Protein AF-A0A8T5APK6-F1 (afdb_monomer_lite)

Secondary structure (DSSP, 8-state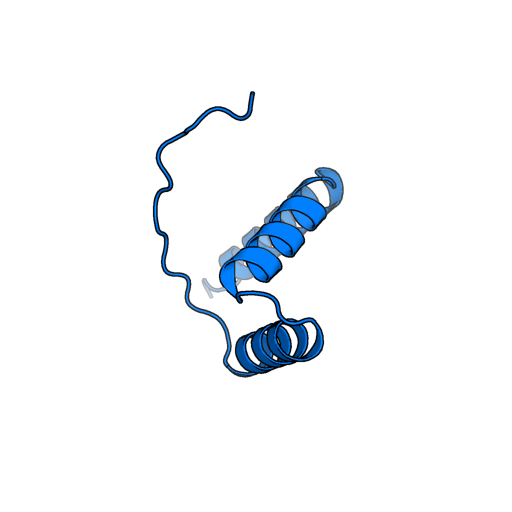):
---------------HHHHHHHHHHHHHTT--HHHHHHHHHHHHHT-HHHHHHHHHHHHHHHHTT--

Foldseek 3Di:
DPPPPDDDDDDDDDDPVVVVVLVVVCVVVVHDSVVSVVVVVVVCVVPVVNVVVVVVVVVVVVVVPPD

pLDDT: mean 85.78, std 16.91, range [35.16, 96.88]

Structure (mmCIF, N/CA/C/O backbone):
data_AF-A0A8T5APK6-F1
#
_entry.id   AF-A0A8T5APK6-F1
#
loop_
_atom_site.group_PDB
_atom_site.id
_atom_site.type_symbol
_atom_site.label_atom_id
_atom_site.label_alt_id
_atom_site.label_comp_id
_atom_site.label_asym_id
_atom_site.label_entity_id
_atom_site.label_seq_id
_atom_site.pdbx_PDB_ins_code
_atom_site.Cartn_x
_atom_site.Cartn_y
_atom_site.Cartn_z
_atom_site.occupancy
_atom_site.B_iso_or_equiv
_atom_site.auth_seq_id
_atom_site.auth_comp_id
_atom_site.auth_asym_i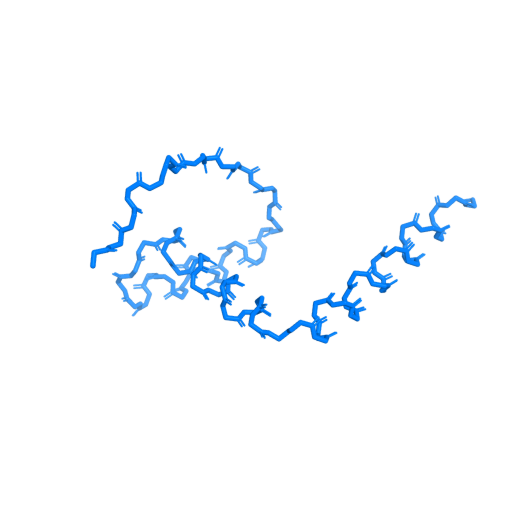d
_atom_site.auth_atom_id
_atom_site.pdbx_PDB_model_num
ATOM 1 N N . MET A 1 1 ? -21.150 -1.246 -16.424 1.00 35.16 1 MET A N 1
ATOM 2 C CA . MET A 1 1 ? -20.865 0.136 -16.872 1.00 35.16 1 MET A CA 1
ATOM 3 C C . MET A 1 1 ? -20.135 0.854 -15.749 1.00 35.16 1 MET A C 1
ATOM 5 O O . MET A 1 1 ? -20.779 1.244 -14.788 1.00 35.16 1 MET A O 1
ATOM 9 N N . LEU A 1 2 ? -18.804 0.960 -15.800 1.00 47.72 2 LEU A N 1
ATOM 10 C CA . LEU A 1 2 ? -18.075 1.779 -14.828 1.00 47.72 2 LEU A CA 1
ATOM 11 C C . LEU A 1 2 ? -18.214 3.241 -15.247 1.00 47.72 2 LEU A C 1
ATOM 13 O O . LEU A 1 2 ? -17.888 3.598 -16.381 1.00 47.72 2 LEU A O 1
ATOM 17 N N . ALA A 1 3 ? -18.759 4.056 -14.347 1.00 47.16 3 ALA A N 1
ATOM 18 C CA . ALA A 1 3 ? -18.863 5.493 -14.516 1.00 47.16 3 ALA A CA 1
ATOM 19 C C . ALA A 1 3 ? -17.490 6.056 -14.909 1.00 47.16 3 ALA A C 1
ATOM 21 O O . ALA A 1 3 ? -16.508 5.899 -14.185 1.00 47.16 3 ALA A O 1
ATOM 22 N N . ARG A 1 4 ? -17.427 6.718 -16.068 1.00 54.31 4 ARG A N 1
ATOM 23 C CA . ARG A 1 4 ? -16.299 7.560 -16.480 1.00 54.31 4 ARG A CA 1
ATOM 24 C C . ARG A 1 4 ? -16.286 8.814 -15.597 1.00 54.31 4 ARG A C 1
ATOM 26 O O . ARG A 1 4 ? -16.650 9.898 -16.037 1.00 54.31 4 ARG A O 1
ATOM 33 N N . GLY A 1 5 ? -15.947 8.647 -14.323 1.00 51.25 5 GLY A N 1
ATOM 34 C CA . GLY A 1 5 ? -15.721 9.743 -13.390 1.00 51.25 5 GLY A CA 1
ATOM 35 C C . GLY A 1 5 ? -14.356 10.370 -13.657 1.00 51.25 5 GLY A C 1
ATOM 36 O O . GLY A 1 5 ? -13.366 9.660 -13.802 1.00 51.25 5 GLY A O 1
ATOM 37 N N . CYS A 1 6 ? -14.314 11.697 -13.753 1.00 60.62 6 CYS A N 1
ATOM 38 C CA . CYS A 1 6 ? -13.113 12.516 -13.912 1.00 60.62 6 CYS A CA 1
ATOM 39 C C . CYS A 1 6 ? -11.951 12.018 -13.026 1.00 60.62 6 CYS A C 1
ATOM 41 O O . CYS A 1 6 ? -11.985 12.173 -11.805 1.00 60.62 6 CYS A O 1
ATOM 43 N N . CYS A 1 7 ? -10.915 11.427 -13.629 1.00 68.19 7 CYS A N 1
ATOM 44 C CA . CYS A 1 7 ? -9.709 11.047 -12.900 1.00 68.19 7 CYS A CA 1
ATOM 45 C C . C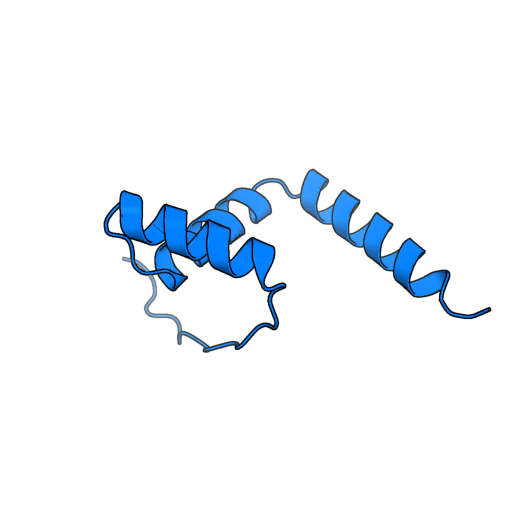YS A 1 7 ? -8.959 12.322 -12.492 1.00 68.19 7 CYS A C 1
ATOM 47 O O . CYS A 1 7 ? -8.324 12.971 -13.327 1.00 68.19 7 CYS A O 1
ATOM 49 N N . ARG A 1 8 ? -9.020 12.691 -11.209 1.00 82.12 8 ARG A N 1
ATOM 50 C CA . ARG A 1 8 ? -8.156 13.738 -10.654 1.00 82.12 8 ARG A CA 1
ATOM 51 C C . ARG A 1 8 ? -6.778 13.139 -10.399 1.00 82.12 8 ARG A C 1
ATOM 53 O O . ARG A 1 8 ? -6.657 12.118 -9.729 1.00 82.12 8 ARG A O 1
ATOM 60 N N . ARG A 1 9 ? -5.743 13.754 -10.974 1.00 84.12 9 ARG A N 1
ATOM 61 C CA . ARG A 1 9 ? -4.352 13.375 -10.713 1.00 84.12 9 ARG A CA 1
ATOM 62 C C . ARG A 1 9 ? -3.899 14.059 -9.428 1.00 84.12 9 ARG A C 1
ATOM 64 O O . ARG A 1 9 ? -3.900 15.284 -9.367 1.00 84.12 9 ARG A O 1
ATOM 71 N N . THR A 1 10 ? -3.493 13.261 -8.450 1.00 88.00 10 THR A N 1
ATOM 72 C CA . THR A 1 10 ? -2.870 13.730 -7.209 1.00 88.00 10 THR A CA 1
ATOM 73 C C . THR A 1 10 ? -1.435 13.225 -7.182 1.00 88.00 10 THR A C 1
ATOM 75 O O . THR A 1 10 ? -1.196 12.041 -7.414 1.00 88.00 10 THR A O 1
ATOM 78 N N . VAL A 1 11 ? -0.483 14.121 -6.928 1.00 89.38 11 VAL A N 1
ATOM 79 C CA . VAL A 1 11 ? 0.916 13.760 -6.676 1.00 89.38 11 VAL A CA 1
ATOM 80 C C . VAL A 1 11 ? 1.086 13.647 -5.166 1.00 89.38 11 VAL A C 1
ATOM 82 O O . VAL A 1 11 ? 0.655 14.535 -4.437 1.00 89.38 11 VAL A O 1
ATOM 85 N N . VAL A 1 12 ? 1.662 12.539 -4.706 1.00 90.12 12 VAL A N 1
ATOM 86 C CA . VAL A 1 12 ? 1.875 12.252 -3.283 1.00 90.12 12 VAL A CA 1
ATOM 87 C C . VAL A 1 12 ? 3.364 12.034 -3.069 1.00 90.12 12 VAL A C 1
ATOM 89 O O . VAL A 1 12 ? 3.997 11.316 -3.845 1.00 90.12 12 VAL A O 1
ATOM 92 N N . GLU A 1 13 ? 3.920 12.650 -2.031 1.00 94.00 13 GLU A N 1
ATOM 93 C CA . GLU A 1 13 ? 5.290 12.382 -1.607 1.00 94.00 13 GLU A CA 1
ATOM 94 C C . GLU A 1 13 ? 5.360 10.996 -0.965 1.00 94.00 13 GLU A C 1
ATOM 96 O O . GLU A 1 13 ? 4.612 10.673 -0.042 1.00 94.00 13 GLU A O 1
ATOM 101 N N . VAL A 1 14 ? 6.252 10.155 -1.480 1.00 93.25 14 VAL A N 1
ATOM 102 C CA . VAL A 1 14 ? 6.445 8.783 -1.010 1.00 93.25 14 VAL A CA 1
ATOM 103 C C . VAL A 1 14 ? 7.900 8.635 -0.603 1.00 93.25 14 VAL A C 1
ATOM 105 O O . VAL A 1 14 ? 8.795 9.069 -1.330 1.00 93.25 14 VAL A O 1
ATOM 108 N N . ARG A 1 15 ? 8.144 8.003 0.548 1.00 96.00 15 ARG A N 1
ATOM 109 C CA . ARG A 1 15 ? 9.504 7.668 0.978 1.00 96.00 15 ARG A CA 1
ATOM 110 C C . ARG A 1 15 ? 10.218 6.828 -0.088 1.00 96.00 15 ARG A C 1
ATOM 112 O O . ARG A 1 15 ? 9.598 5.992 -0.749 1.00 96.00 15 ARG A O 1
ATOM 119 N N . GLU A 1 16 ? 11.522 7.048 -0.249 1.00 95.06 16 GLU A N 1
ATOM 120 C CA . GLU A 1 16 ? 12.300 6.442 -1.336 1.00 95.06 16 GLU A CA 1
ATOM 121 C C . GLU A 1 16 ? 12.287 4.905 -1.294 1.00 95.06 16 GLU A C 1
ATOM 123 O O . GLU A 1 16 ? 12.128 4.259 -2.331 1.00 95.06 16 GLU A O 1
ATOM 128 N N . ASP A 1 17 ? 12.408 4.322 -0.103 1.00 96.62 17 ASP A N 1
ATOM 129 C CA . ASP A 1 17 ? 12.368 2.878 0.127 1.00 96.62 17 ASP A CA 1
ATOM 130 C C . ASP A 1 17 ? 11.033 2.271 -0.318 1.00 96.62 17 ASP A C 1
ATOM 132 O O . ASP A 1 17 ? 11.012 1.338 -1.124 1.00 96.62 17 ASP A O 1
ATOM 136 N N . LEU A 1 18 ? 9.919 2.877 0.097 1.00 95.25 18 LEU A N 1
ATOM 137 C CA . LEU A 1 18 ? 8.582 2.436 -0.295 1.00 95.25 18 LEU A CA 1
ATOM 138 C C . LEU A 1 18 ? 8.358 2.568 -1.810 1.00 95.25 18 LEU A C 1
ATOM 140 O O . LEU A 1 18 ? 7.812 1.669 -2.451 1.00 95.25 18 LEU A O 1
ATOM 144 N N . HIS A 1 19 ? 8.818 3.663 -2.420 1.00 95.00 19 HIS A N 1
ATOM 145 C CA . HIS A 1 19 ? 8.725 3.837 -3.869 1.00 95.00 19 HIS A CA 1
ATOM 146 C C . HIS A 1 19 ? 9.540 2.777 -4.635 1.00 95.00 19 HIS A C 1
ATOM 148 O O . HIS A 1 19 ? 9.070 2.271 -5.661 1.00 95.00 19 HIS A O 1
ATOM 154 N N . ARG A 1 20 ? 10.732 2.398 -4.146 1.00 96.62 20 ARG A N 1
ATOM 155 C CA . ARG A 1 20 ? 11.538 1.313 -4.737 1.00 96.62 20 ARG A CA 1
ATOM 156 C C . ARG A 1 20 ? 10.806 -0.029 -4.675 1.00 96.62 20 ARG A C 1
ATOM 158 O O . ARG A 1 20 ? 10.800 -0.749 -5.674 1.00 96.62 20 ARG A O 1
ATOM 165 N N . GLU A 1 21 ? 10.161 -0.347 -3.556 1.00 96.25 21 GLU A N 1
ATOM 166 C CA . GLU A 1 21 ? 9.389 -1.587 -3.405 1.00 96.25 21 GLU A CA 1
ATOM 167 C C . GLU A 1 21 ? 8.176 -1.637 -4.337 1.00 96.25 21 GLU A C 1
ATOM 169 O O . GLU A 1 21 ? 8.012 -2.610 -5.077 1.00 96.25 21 GLU A O 1
ATOM 174 N N . ILE A 1 22 ? 7.375 -0.567 -4.383 1.00 94.44 22 ILE A N 1
ATOM 175 C CA . ILE A 1 22 ? 6.208 -0.483 -5.275 1.00 94.44 22 ILE A CA 1
ATOM 176 C C . ILE A 1 22 ? 6.645 -0.620 -6.737 1.00 94.44 22 ILE A C 1
ATOM 178 O O . ILE A 1 22 ? 6.019 -1.345 -7.512 1.00 94.44 22 ILE A O 1
ATOM 182 N N . ARG A 1 23 ? 7.750 0.029 -7.125 1.00 95.75 23 ARG A N 1
ATOM 183 C CA . ARG A 1 23 ? 8.312 -0.089 -8.476 1.00 95.75 23 ARG A CA 1
ATOM 184 C C . ARG A 1 23 ? 8.755 -1.515 -8.786 1.00 95.75 23 ARG A C 1
ATOM 186 O O . ARG A 1 23 ? 8.464 -2.004 -9.873 1.00 95.75 23 ARG A O 1
ATOM 193 N N . LYS A 1 24 ? 9.439 -2.184 -7.854 1.00 96.81 24 LYS A N 1
ATOM 194 C CA . LYS A 1 24 ? 9.865 -3.579 -8.021 1.00 96.81 24 LYS A CA 1
ATOM 195 C C . LYS A 1 24 ? 8.660 -4.499 -8.221 1.00 96.81 24 LYS A C 1
ATOM 197 O O . LYS A 1 24 ? 8.660 -5.290 -9.158 1.00 96.81 24 LYS A O 1
ATOM 202 N N . LEU A 1 25 ? 7.629 -4.371 -7.386 1.00 96.88 25 LEU A N 1
ATOM 203 C CA . LEU A 1 25 ? 6.400 -5.161 -7.498 1.00 96.88 25 LEU A CA 1
ATOM 204 C C . LEU A 1 25 ? 5.683 -4.914 -8.829 1.00 96.88 25 LEU A C 1
ATOM 206 O O . LEU A 1 25 ? 5.242 -5.865 -9.467 1.00 96.88 25 LEU A O 1
ATOM 210 N N . ALA A 1 26 ? 5.612 -3.658 -9.270 1.00 95.81 26 ALA A N 1
ATOM 211 C CA . ALA A 1 26 ? 5.013 -3.298 -10.548 1.00 95.81 26 ALA A CA 1
ATOM 212 C C . ALA A 1 26 ? 5.760 -3.942 -11.730 1.00 95.81 26 ALA A C 1
ATOM 214 O O . ALA A 1 26 ? 5.131 -4.55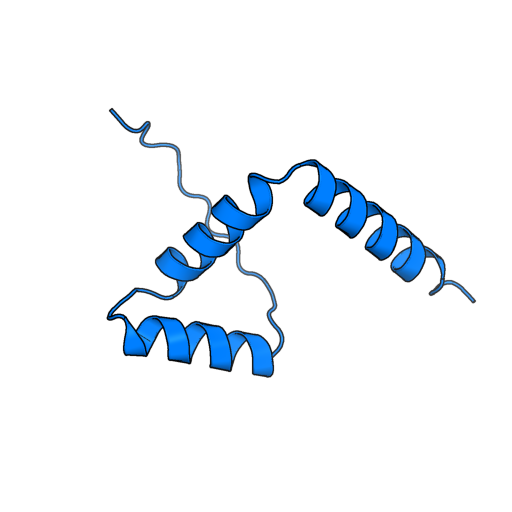9 -12.583 1.00 95.81 26 ALA A O 1
ATOM 215 N N . LEU A 1 27 ? 7.096 -3.870 -11.738 1.00 95.44 27 LEU A N 1
ATOM 216 C CA . LEU A 1 27 ? 7.932 -4.451 -12.795 1.00 95.44 27 LEU A CA 1
ATOM 217 C C . LEU A 1 27 ? 7.834 -5.978 -12.858 1.00 95.44 27 LEU A C 1
ATOM 219 O O . LEU A 1 27 ? 7.720 -6.533 -13.943 1.00 95.44 27 LEU A O 1
ATOM 223 N N . LEU A 1 28 ? 7.854 -6.655 -11.706 1.00 96.88 28 LEU A N 1
ATOM 224 C CA . LEU A 1 28 ? 7.785 -8.120 -11.649 1.00 96.88 28 LEU A CA 1
ATOM 225 C C . LEU A 1 28 ? 6.450 -8.685 -12.153 1.00 96.88 28 LEU A C 1
ATOM 227 O O . LEU A 1 28 ? 6.398 -9.848 -12.535 1.00 96.88 28 LEU A O 1
ATOM 231 N N . ASN A 1 29 ? 5.390 -7.876 -12.142 1.00 96.00 29 ASN A N 1
ATOM 232 C CA . ASN A 1 29 ? 4.042 -8.290 -12.525 1.00 96.00 29 ASN A CA 1
ATOM 233 C C . ASN A 1 29 ? 3.554 -7.624 -13.825 1.00 96.00 29 ASN A C 1
ATOM 235 O O . ASN A 1 29 ? 2.374 -7.728 -14.138 1.00 96.00 29 ASN A O 1
ATOM 239 N N . ASP A 1 30 ? 4.431 -6.922 -14.555 1.00 95.69 30 ASP A N 1
ATOM 240 C CA . ASP A 1 30 ? 4.094 -6.153 -15.768 1.00 95.69 30 ASP A CA 1
ATOM 241 C C . ASP A 1 30 ? 2.909 -5.179 -15.572 1.00 95.69 30 ASP A C 1
ATOM 243 O O . ASP A 1 30 ? 2.039 -4.987 -16.422 1.00 95.69 30 ASP A O 1
ATOM 247 N N . LEU A 1 31 ? 2.855 -4.546 -14.397 1.00 95.50 31 LEU A N 1
ATOM 248 C CA . LEU A 1 31 ? 1.821 -3.581 -14.040 1.00 95.50 31 LEU A CA 1
ATOM 249 C C . LEU A 1 31 ? 2.359 -2.155 -14.103 1.00 95.50 31 LEU A C 1
ATOM 251 O O . LEU A 1 31 ? 3.494 -1.851 -13.734 1.00 95.50 31 LEU A O 1
ATOM 255 N N . ARG A 1 32 ? 1.491 -1.218 -14.489 1.00 93.88 32 ARG A N 1
ATOM 256 C CA . ARG A 1 32 ? 1.782 0.210 -14.326 1.00 93.88 32 ARG A CA 1
ATOM 257 C C . ARG A 1 32 ? 1.727 0.566 -12.839 1.00 93.88 32 ARG A C 1
ATOM 259 O O . ARG A 1 32 ? 0.770 0.208 -12.158 1.00 93.88 32 ARG A O 1
ATOM 266 N N . ILE A 1 33 ? 2.701 1.342 -12.356 1.00 93.06 33 ILE A N 1
ATOM 267 C CA . ILE A 1 33 ? 2.828 1.718 -10.931 1.00 93.06 33 ILE A CA 1
ATOM 268 C C . ILE A 1 33 ? 1.524 2.287 -10.359 1.00 93.06 33 ILE A C 1
ATOM 270 O O . ILE A 1 33 ? 1.115 1.888 -9.276 1.00 93.06 33 ILE A O 1
ATOM 274 N N . TYR A 1 34 ? 0.840 3.177 -11.085 1.00 90.94 34 TYR A N 1
ATOM 275 C CA . TYR A 1 34 ? -0.409 3.772 -10.599 1.00 90.94 34 TYR A CA 1
ATOM 276 C C . TYR A 1 34 ? -1.561 2.761 -10.506 1.00 90.94 34 TYR A C 1
ATOM 278 O O . TYR A 1 34 ? -2.430 2.918 -9.659 1.00 90.94 34 TYR A O 1
ATOM 286 N N . VAL A 1 35 ? -1.576 1.722 -11.351 1.00 93.06 35 VAL A N 1
ATOM 287 C CA . VAL A 1 35 ? -2.594 0.660 -11.286 1.00 93.06 35 VAL A CA 1
ATOM 288 C C . VAL A 1 35 ? -2.381 -0.160 -10.022 1.00 93.06 35 VAL A C 1
ATOM 290 O O . VAL A 1 35 ? -3.319 -0.356 -9.257 1.00 93.06 35 VAL A O 1
ATOM 293 N N . LEU A 1 36 ? -1.135 -0.572 -9.772 1.00 95.06 36 LEU A N 1
ATOM 294 C CA . LEU A 1 36 ? -0.780 -1.320 -8.570 1.00 95.06 36 LEU A CA 1
ATOM 295 C C . LEU A 1 36 ? -1.021 -0.492 -7.300 1.00 95.06 36 LEU A C 1
ATOM 297 O O . LEU A 1 36 ? -1.635 -0.981 -6.357 1.00 95.06 36 LEU A O 1
ATOM 301 N N . ALA A 1 37 ? -0.577 0.766 -7.282 1.00 94.19 37 ALA A N 1
ATOM 302 C CA . ALA A 1 37 ? -0.761 1.654 -6.140 1.00 94.19 37 ALA A CA 1
ATOM 303 C C . ALA A 1 37 ? -2.247 1.871 -5.824 1.00 94.19 37 ALA A C 1
ATOM 305 O O . ALA A 1 37 ? -2.642 1.752 -4.667 1.00 94.19 37 ALA A O 1
ATOM 306 N N . ASN A 1 38 ? -3.081 2.116 -6.841 1.00 93.94 38 ASN A N 1
ATOM 307 C CA . ASN A 1 38 ? -4.521 2.264 -6.643 1.00 93.94 38 ASN A CA 1
ATOM 308 C C . ASN A 1 38 ? -5.152 0.977 -6.105 1.00 93.94 38 ASN A C 1
ATOM 310 O O . ASN A 1 38 ? -5.924 1.056 -5.160 1.00 93.94 38 ASN A O 1
ATOM 314 N N . ALA A 1 39 ? -4.787 -0.194 -6.637 1.00 95.19 39 ALA A N 1
ATOM 315 C CA . ALA A 1 39 ? -5.307 -1.472 -6.152 1.00 95.19 39 ALA A CA 1
ATOM 316 C C . ALA A 1 39 ? -4.938 -1.731 -4.680 1.00 95.19 39 ALA A C 1
ATOM 318 O O . ALA A 1 39 ? -5.785 -2.161 -3.903 1.00 95.19 39 ALA A O 1
ATOM 319 N N . ILE A 1 40 ? -3.700 -1.414 -4.278 1.00 94.69 40 ILE A N 1
ATOM 320 C CA . ILE A 1 40 ? -3.258 -1.515 -2.878 1.00 94.69 40 ILE A CA 1
ATOM 321 C C . ILE A 1 40 ? -4.067 -0.566 -1.985 1.00 94.69 40 ILE A C 1
ATOM 323 O O . ILE A 1 40 ? -4.506 -0.963 -0.908 1.00 94.69 40 ILE A O 1
ATOM 327 N N . ILE A 1 41 ? -4.273 0.682 -2.421 1.00 93.75 41 ILE A N 1
ATOM 328 C CA . ILE A 1 41 ? -5.059 1.670 -1.671 1.00 93.75 41 ILE A CA 1
ATOM 329 C C . ILE A 1 41 ? -6.516 1.216 -1.555 1.00 93.75 41 ILE A C 1
ATOM 331 O O . ILE A 1 41 ? -7.072 1.250 -0.463 1.00 93.75 41 ILE A O 1
ATOM 335 N N . GLU A 1 42 ? -7.133 0.776 -2.651 1.00 94.81 42 GLU A N 1
ATOM 336 C CA . GLU A 1 42 ? -8.511 0.282 -2.666 1.00 94.81 42 GLU A CA 1
ATOM 337 C C . GLU A 1 42 ? -8.690 -0.910 -1.728 1.00 94.81 42 GLU A C 1
ATOM 339 O O . GLU A 1 42 ? -9.631 -0.915 -0.939 1.00 94.81 42 GLU A O 1
ATOM 344 N N . ASP A 1 43 ? -7.784 -1.888 -1.773 1.00 95.44 43 ASP A N 1
ATOM 345 C CA . ASP A 1 43 ? -7.831 -3.055 -0.893 1.00 95.44 43 ASP A CA 1
ATOM 346 C C . ASP A 1 43 ? -7.668 -2.661 0.580 1.00 95.44 43 ASP A C 1
ATOM 348 O O . ASP A 1 43 ? -8.457 -3.074 1.429 1.00 95.44 43 ASP A O 1
ATOM 352 N N . TYR A 1 44 ? -6.726 -1.763 0.881 1.00 94.75 44 TYR A N 1
ATOM 353 C CA . TYR A 1 44 ? -6.543 -1.241 2.234 1.00 94.75 44 TYR A CA 1
ATOM 354 C C . TYR A 1 44 ? -7.783 -0.492 2.745 1.00 94.75 44 TYR A C 1
ATOM 356 O O . TYR A 1 44 ? -8.156 -0.633 3.910 1.00 94.75 44 TYR A O 1
ATOM 364 N N . LEU A 1 45 ? -8.435 0.294 1.882 1.00 94.56 45 LEU A N 1
ATOM 365 C CA . LEU A 1 45 ? -9.628 1.072 2.224 1.00 94.56 45 LEU A CA 1
ATOM 366 C C . LEU A 1 45 ? -10.889 0.218 2.419 1.00 94.56 45 LEU A C 1
ATOM 368 O O . LEU A 1 45 ? -11.852 0.716 3.002 1.00 94.56 45 LEU A O 1
ATOM 372 N N . ARG A 1 46 ? -10.904 -1.049 1.978 1.00 95.31 46 ARG A N 1
ATOM 373 C CA . ARG A 1 46 ? -12.029 -1.969 2.241 1.00 95.31 46 ARG A CA 1
ATOM 374 C C . ARG A 1 46 ? -12.182 -2.296 3.724 1.00 95.31 46 ARG A C 1
ATOM 376 O O . ARG A 1 46 ? -13.292 -2.584 4.163 1.00 95.31 46 ARG A O 1
ATOM 383 N N . ASP A 1 47 ? -11.099 -2.232 4.495 1.00 94.94 47 ASP A N 1
ATOM 384 C CA . ASP A 1 47 ? -11.129 -2.418 5.944 1.00 94.94 47 ASP A CA 1
ATOM 385 C C . ASP A 1 47 ? -11.271 -1.067 6.664 1.00 94.94 47 ASP A C 1
ATOM 387 O O . ASP A 1 47 ? -10.299 -0.418 7.067 1.00 94.94 47 ASP A O 1
ATOM 391 N N . GLU A 1 48 ? -12.520 -0.637 6.845 1.00 93.75 48 GLU A N 1
ATOM 392 C CA . GLU A 1 48 ? -12.841 0.636 7.495 1.00 93.75 48 GLU A CA 1
ATOM 393 C C . GLU A 1 48 ? -12.292 0.720 8.933 1.00 93.75 48 GLU A C 1
ATOM 395 O O . GLU A 1 48 ? -11.868 1.792 9.381 1.00 93.75 48 GLU A O 1
ATOM 400 N N . GLN A 1 49 ? -12.266 -0.396 9.672 1.00 94.50 49 GLN A N 1
ATOM 401 C CA . GLN A 1 49 ? -11.772 -0.403 11.049 1.00 94.50 49 GLN A CA 1
ATOM 402 C C . GLN A 1 49 ? -10.265 -0.162 11.094 1.00 94.50 49 GLN A C 1
ATOM 404 O O . GLN A 1 49 ? -9.794 0.670 11.879 1.00 94.50 49 GLN A O 1
ATOM 409 N N . ARG A 1 50 ? -9.508 -0.828 10.217 1.00 94.88 50 ARG A N 1
ATOM 410 C CA . ARG A 1 50 ? -8.061 -0.633 10.091 1.00 94.88 50 ARG A CA 1
ATOM 411 C C . ARG A 1 50 ? -7.716 0.802 9.705 1.00 94.88 50 ARG A C 1
ATOM 413 O O . ARG A 1 50 ? -6.808 1.387 10.301 1.00 94.88 50 ARG A O 1
ATOM 420 N N . VAL A 1 51 ? -8.471 1.395 8.780 1.00 95.88 51 VAL A N 1
ATOM 421 C CA . VAL A 1 51 ? -8.300 2.800 8.376 1.00 95.88 51 VAL A CA 1
ATOM 422 C C . VAL A 1 51 ? -8.569 3.747 9.549 1.00 95.88 51 VAL A C 1
ATOM 424 O O . VAL A 1 51 ? -7.736 4.606 9.846 1.00 95.88 51 VAL A O 1
ATOM 427 N N . LYS A 1 52 ? -9.678 3.569 10.279 1.00 95.25 52 LYS A N 1
ATOM 428 C CA . LYS A 1 52 ? -9.996 4.383 11.469 1.00 95.25 52 LYS A CA 1
ATOM 429 C C . LYS A 1 52 ? -8.909 4.282 12.541 1.00 95.25 52 LYS A C 1
ATOM 431 O O . LYS A 1 52 ? -8.519 5.300 13.119 1.00 95.25 52 LYS A O 1
ATOM 436 N N . ALA A 1 53 ? -8.388 3.080 12.785 1.00 95.31 53 ALA A N 1
ATOM 437 C CA . ALA A 1 53 ? -7.307 2.857 13.741 1.00 95.31 53 ALA A CA 1
ATOM 438 C C . ALA A 1 53 ? -5.995 3.532 13.305 1.00 95.31 53 ALA A C 1
ATOM 440 O O . ALA A 1 53 ? -5.302 4.124 14.136 1.00 95.31 53 ALA A O 1
ATOM 441 N N . LEU A 1 54 ? -5.656 3.489 12.011 1.00 94.12 54 LEU A N 1
ATOM 442 C CA . LEU A 1 54 ? -4.504 4.208 11.465 1.00 94.12 54 LEU A CA 1
ATOM 443 C C . LEU A 1 54 ? -4.653 5.723 11.659 1.00 94.12 54 LEU A C 1
ATOM 445 O O . LEU A 1 54 ? -3.754 6.346 12.217 1.00 94.12 54 LEU A O 1
ATOM 449 N N . ILE A 1 55 ? -5.797 6.300 11.279 1.00 94.19 55 ILE A N 1
ATOM 450 C CA . ILE A 1 55 ? -6.057 7.741 11.425 1.00 94.19 55 ILE A CA 1
ATOM 451 C C . ILE A 1 55 ? -5.938 8.169 12.891 1.00 94.19 55 ILE A C 1
ATOM 453 O O . ILE A 1 55 ? -5.323 9.191 13.185 1.00 94.19 55 ILE A O 1
ATOM 457 N N . LYS A 1 56 ? -6.492 7.388 13.828 1.00 94.44 56 LYS A N 1
ATOM 458 C CA . LYS A 1 56 ? -6.395 7.695 15.262 1.00 94.44 56 LYS A CA 1
ATOM 459 C C . LYS A 1 56 ? -4.939 7.759 15.734 1.00 94.44 56 LYS A C 1
ATOM 461 O O . LYS A 1 56 ? -4.600 8.691 16.454 1.00 94.44 56 LYS A O 1
ATOM 466 N N . ARG A 1 57 ? -4.087 6.816 15.313 1.00 94.06 57 ARG A N 1
ATOM 467 C CA . ARG A 1 57 ? -2.651 6.809 15.656 1.00 94.06 57 ARG A CA 1
ATOM 468 C C . ARG A 1 57 ? -1.917 8.015 15.077 1.00 94.06 57 ARG A C 1
ATOM 470 O O . ARG A 1 57 ? -1.273 8.736 15.828 1.00 94.06 57 ARG A O 1
ATOM 477 N N . LEU A 1 58 ? -2.118 8.301 13.791 1.00 92.38 58 LEU 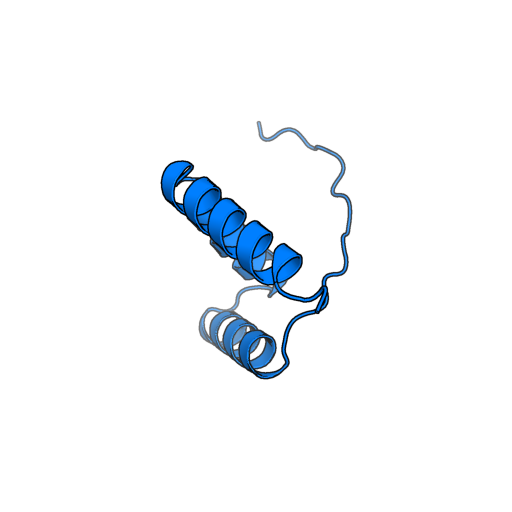A N 1
ATOM 478 C CA . LEU A 1 58 ? -1.486 9.443 13.122 1.00 92.38 58 LEU A CA 1
ATOM 479 C C . LEU A 1 58 ? -1.876 10.785 13.756 1.00 92.38 58 LEU A C 1
ATOM 481 O O . LEU A 1 58 ? -1.048 11.682 13.863 1.00 92.38 58 LEU A O 1
ATOM 485 N N . ARG A 1 59 ? -3.126 10.933 14.217 1.00 91.19 59 ARG A N 1
ATOM 486 C CA . ARG A 1 59 ? -3.568 12.144 14.931 1.00 91.19 59 ARG A CA 1
ATOM 487 C C . ARG A 1 59 ? -2.889 12.312 16.289 1.00 91.19 59 ARG A C 1
ATOM 489 O O . ARG A 1 59 ? -2.646 13.444 16.685 1.00 91.19 59 ARG A O 1
ATOM 496 N N . VAL A 1 60 ? -2.606 11.216 16.997 1.00 88.50 60 VAL A N 1
ATOM 497 C CA . VAL A 1 60 ? -1.856 11.256 18.263 1.00 88.50 60 VAL A CA 1
ATOM 498 C C . VAL A 1 60 ? -0.401 11.633 17.995 1.00 88.50 60 VAL A C 1
ATOM 500 O O . VAL A 1 60 ? 0.107 12.550 18.625 1.00 88.50 60 VAL A O 1
ATOM 503 N N . GLU A 1 61 ? 0.234 11.003 17.006 1.00 80.56 61 GLU A N 1
ATOM 504 C CA . GLU A 1 61 ? 1.620 11.292 16.616 1.00 80.56 61 GLU A CA 1
ATOM 505 C C . GLU A 1 61 ? 1.803 12.745 16.149 1.00 80.56 61 GLU A C 1
ATOM 507 O O . GLU A 1 61 ? 2.759 13.399 16.553 1.00 80.56 61 GLU A O 1
ATOM 512 N N . ALA A 1 62 ? 0.854 13.287 15.379 1.00 72.06 62 ALA A N 1
ATOM 513 C CA . ALA A 1 62 ? 0.857 14.691 14.959 1.00 72.06 62 ALA A CA 1
ATOM 514 C C . ALA A 1 62 ? 0.519 15.680 16.095 1.00 72.06 62 ALA A C 1
ATOM 516 O O . ALA A 1 62 ? 0.858 16.857 16.005 1.00 72.06 62 ALA A O 1
ATOM 517 N N . GLY A 1 63 ? -0.169 15.226 17.148 1.00 59.50 63 GLY A N 1
ATOM 518 C CA . GLY A 1 63 ? -0.466 16.022 18.344 1.00 59.50 63 GLY A CA 1
ATOM 519 C C . GLY A 1 63 ? 0.671 16.040 19.372 1.00 59.50 63 GLY A C 1
ATOM 520 O O . GLY A 1 63 ? 0.720 16.945 20.197 1.00 59.50 63 GLY A O 1
ATOM 521 N N . SER A 1 64 ? 1.594 15.075 19.316 1.00 53.28 64 SER A N 1
ATOM 522 C CA . SER A 1 64 ? 2.773 14.991 20.191 1.00 53.28 64 SER A CA 1
ATOM 523 C C . SER A 1 64 ? 3.988 15.783 19.690 1.00 53.28 64 SER A C 1
ATOM 525 O O . SER A 1 64 ? 4.989 15.846 20.394 1.00 53.28 64 SER A O 1
ATOM 527 N N . THR A 1 65 ? 3.917 16.406 18.511 1.00 50.47 65 THR A N 1
ATOM 528 C CA . THR A 1 65 ? 4.982 17.258 17.942 1.00 50.47 65 THR A CA 1
ATOM 529 C C . THR A 1 65 ? 4.862 18.743 18.301 1.00 50.47 65 THR A C 1
ATOM 531 O O . THR A 1 65 ? 5.587 19.563 17.742 1.00 50.47 65 THR A O 1
ATOM 534 N N . ILE A 1 66 ? 3.987 19.104 19.247 1.00 49.91 66 ILE A N 1
ATOM 535 C CA . ILE A 1 66 ? 3.976 20.431 19.881 1.00 49.91 66 ILE A CA 1
ATOM 536 C C . ILE A 1 66 ? 4.454 20.277 21.329 1.00 49.91 66 ILE A C 1
ATOM 538 O O . ILE A 1 66 ? 3.655 20.324 22.262 1.00 49.91 66 ILE A O 1
ATOM 542 N N . CYS A 1 67 ? 5.758 20.062 21.489 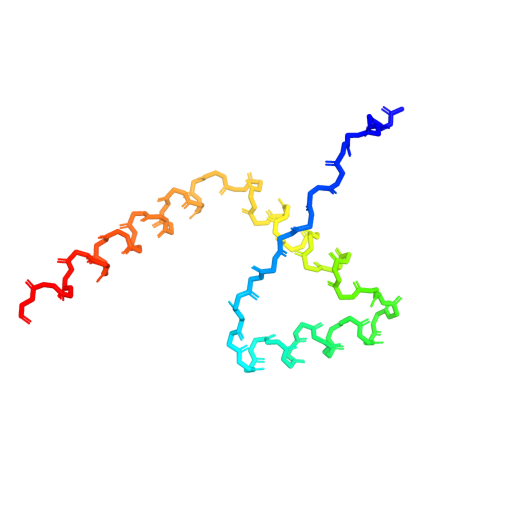1.00 40.00 67 CYS A N 1
ATOM 543 C CA . CYS A 1 67 ? 6.516 20.297 22.716 1.00 40.00 67 CYS A CA 1
ATOM 544 C C . CYS A 1 67 ? 7.850 20.928 22.316 1.00 40.00 67 CYS A C 1
ATOM 546 O O . CYS A 1 67 ? 8.519 20.332 21.440 1.00 40.00 67 CYS A O 1
#

Sequence (67 aa):
MLARGCCRRTVVEVREDLHREIRKLALLNDLRIYVLANAIIEDYLRDEQRVKALIKRLRVEAGSTIC

Radius of gyration: 15.6 Å; chains: 1; bounding box: 33×29×40 Å